Protein AF-A0A7J7K6A2-F1 (afdb_monomer)

Mean predicted aligned error: 9.59 Å

Structure (mmCIF, N/CA/C/O backbone):
data_AF-A0A7J7K6A2-F1
#
_entry.id   AF-A0A7J7K6A2-F1
#
loop_
_atom_site.group_PDB
_atom_site.id
_atom_site.type_symbol
_atom_site.label_atom_id
_atom_site.label_alt_id
_atom_site.label_comp_id
_atom_site.label_asym_id
_atom_site.label_entity_id
_atom_site.label_seq_id
_atom_site.pdbx_PDB_ins_code
_atom_site.Cartn_x
_atom_site.Cartn_y
_atom_site.Cartn_z
_atom_site.occupancy
_atom_site.B_iso_or_equiv
_atom_site.auth_seq_id
_atom_site.auth_comp_id
_atom_site.auth_asym_id
_atom_site.auth_atom_id
_atom_site.pdbx_PDB_model_num
ATOM 1 N N . MET A 1 1 ? -10.825 -34.774 16.514 1.00 39.00 1 MET A N 1
ATOM 2 C CA . MET A 1 1 ? -10.415 -33.546 17.226 1.00 39.00 1 MET A CA 1
ATOM 3 C C . MET A 1 1 ? -9.291 -32.894 16.438 1.00 39.00 1 MET A C 1
ATOM 5 O O . MET A 1 1 ? -8.170 -33.372 16.510 1.00 39.00 1 MET A O 1
ATOM 9 N N . GLN A 1 2 ? -9.589 -31.886 15.615 1.00 38.62 2 GLN A N 1
ATOM 10 C CA . GLN A 1 2 ? -8.550 -31.095 14.952 1.00 38.62 2 GLN A CA 1
ATOM 11 C C . GLN A 1 2 ? -8.474 -29.733 15.631 1.00 38.62 2 GLN A C 1
ATOM 13 O O . GLN A 1 2 ? -9.438 -28.973 15.683 1.00 38.62 2 GLN A O 1
ATOM 18 N N . HIS A 1 3 ? -7.318 -29.520 16.242 1.00 40.81 3 HIS A N 1
ATOM 19 C CA . HIS A 1 3 ? -6.916 -28.348 16.988 1.00 40.81 3 HIS A CA 1
ATOM 20 C C . HIS A 1 3 ? -6.673 -27.213 15.981 1.00 40.81 3 HIS A C 1
ATOM 22 O O . HIS A 1 3 ? -5.682 -27.232 15.252 1.00 40.81 3 HIS A O 1
ATOM 28 N N . PHE A 1 4 ? -7.598 -26.255 15.885 1.00 42.12 4 PHE A N 1
ATOM 29 C CA . PHE A 1 4 ? -7.366 -25.035 15.116 1.00 42.12 4 PHE A CA 1
ATOM 30 C C . PHE A 1 4 ? -6.420 -24.133 15.911 1.00 42.12 4 PHE A C 1
ATOM 32 O O . PHE A 1 4 ? -6.757 -23.651 16.989 1.00 42.12 4 PHE A O 1
ATOM 39 N N . GLN A 1 5 ? -5.217 -23.955 15.372 1.00 42.94 5 GLN A N 1
ATOM 40 C CA . GLN A 1 5 ? -4.197 -23.035 15.864 1.00 42.94 5 GLN A CA 1
ATOM 41 C C . GLN A 1 5 ? -4.762 -21.608 15.928 1.00 42.94 5 GLN A C 1
ATOM 43 O O . GLN A 1 5 ? -5.216 -21.057 14.924 1.00 42.94 5 GLN A O 1
ATOM 48 N N . THR A 1 6 ? -4.731 -2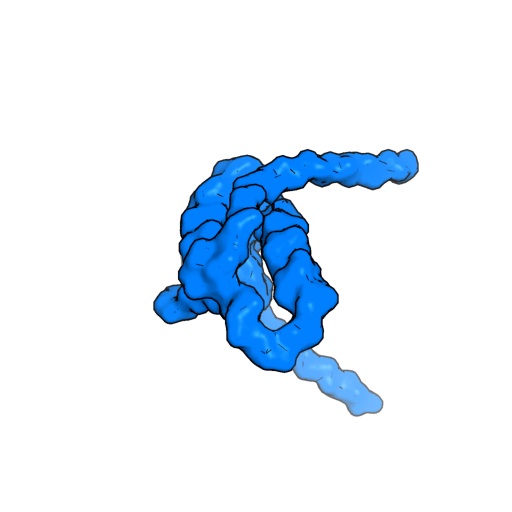1.016 17.119 1.00 37.94 6 THR A N 1
ATO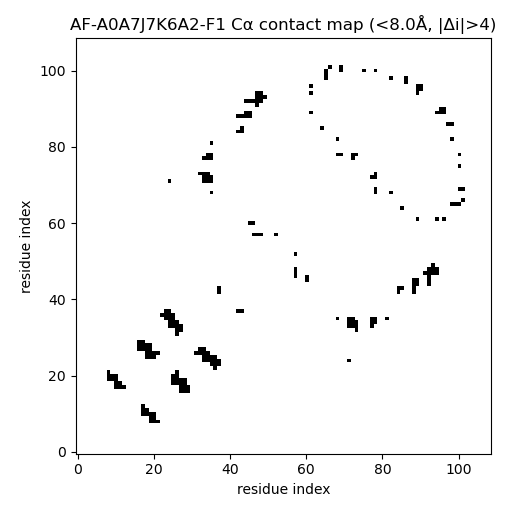M 49 C CA . THR A 1 6 ? -5.146 -19.640 17.395 1.00 37.94 6 THR A CA 1
ATOM 50 C C . THR A 1 6 ? -4.284 -18.660 16.599 1.00 37.94 6 THR A C 1
ATOM 52 O O . THR A 1 6 ? -3.089 -18.508 16.853 1.00 37.94 6 THR A O 1
ATOM 55 N N . ILE A 1 7 ? -4.896 -17.961 15.641 1.00 48.19 7 ILE A N 1
ATOM 56 C CA . ILE A 1 7 ? -4.294 -16.793 14.992 1.00 48.19 7 ILE A CA 1
ATOM 57 C C . ILE A 1 7 ? -4.062 -15.742 16.086 1.00 48.19 7 ILE A C 1
ATOM 59 O O . ILE A 1 7 ? -4.998 -15.339 16.776 1.00 48.19 7 ILE A O 1
ATOM 63 N N . TRP A 1 8 ? -2.803 -15.343 16.275 1.00 40.66 8 TRP A N 1
ATOM 64 C CA . TRP A 1 8 ? -2.346 -14.392 17.292 1.00 40.66 8 TRP A CA 1
ATOM 65 C C . TRP A 1 8 ? -3.010 -13.013 17.127 1.00 40.66 8 TRP A C 1
ATOM 67 O O . TRP A 1 8 ? -2.476 -12.129 16.462 1.00 40.66 8 TRP A O 1
ATOM 77 N N . ILE A 1 9 ? -4.160 -12.803 17.766 1.00 51.72 9 ILE A N 1
ATOM 78 C CA . ILE A 1 9 ? -4.721 -11.469 18.004 1.00 51.72 9 ILE A CA 1
ATOM 79 C C . ILE A 1 9 ? -4.007 -10.903 19.236 1.00 51.72 9 ILE A C 1
ATOM 81 O O . ILE A 1 9 ? -4.284 -11.311 20.365 1.00 51.72 9 ILE A O 1
ATOM 85 N N . LYS A 1 10 ? -3.063 -9.974 19.046 1.00 55.03 10 LYS A N 1
ATOM 86 C CA . LYS A 1 10 ? -2.465 -9.230 20.165 1.00 55.03 10 LYS A CA 1
ATOM 87 C C . LYS A 1 10 ? -3.396 -8.084 20.563 1.00 55.03 10 LYS A C 1
ATOM 89 O O . LYS A 1 10 ? -3.418 -7.043 19.920 1.00 55.03 10 LYS A O 1
ATOM 94 N N . ASN A 1 11 ? -4.153 -8.269 21.643 1.00 51.91 11 ASN A N 1
ATOM 95 C CA . ASN A 1 11 ? -4.884 -7.180 22.292 1.00 51.91 11 ASN A CA 1
ATOM 96 C C . ASN A 1 11 ? -3.917 -6.379 23.179 1.00 51.91 11 ASN A C 1
ATOM 98 O O . ASN A 1 11 ? -3.567 -6.822 24.271 1.00 51.91 11 ASN A O 1
ATOM 102 N N . HIS A 1 12 ? -3.485 -5.198 22.733 1.00 48.66 12 HIS A N 1
ATOM 103 C CA . HIS A 1 12 ? -2.721 -4.269 23.572 1.00 48.66 12 HIS A CA 1
ATOM 104 C C . HIS A 1 12 ? -3.696 -3.443 24.426 1.00 48.66 12 HIS A C 1
ATOM 106 O O . HIS A 1 12 ? -4.229 -2.427 23.986 1.00 48.66 12 HIS A O 1
ATOM 112 N N . ASN A 1 13 ? -3.987 -3.902 25.647 1.00 45.12 13 ASN A N 1
ATOM 113 C CA . ASN A 1 13 ? -4.920 -3.224 26.552 1.00 45.12 13 ASN A CA 1
ATOM 114 C C . ASN A 1 13 ? -4.186 -2.180 27.412 1.00 45.12 13 ASN A C 1
ATOM 116 O O . ASN A 1 13 ? -4.004 -2.349 28.614 1.00 45.12 13 ASN A O 1
ATOM 120 N N . SER A 1 14 ? -3.740 -1.097 26.772 1.00 46.03 14 SER A N 1
ATOM 121 C CA . SER A 1 14 ? -3.116 0.056 27.434 1.00 46.03 14 SER A CA 1
ATOM 122 C C . SER A 1 14 ? -4.142 1.187 27.597 1.00 46.03 14 SER A C 1
ATOM 124 O O . SER A 1 14 ? -4.089 2.185 26.888 1.00 46.03 14 SER A O 1
ATOM 126 N N . GLY A 1 15 ? -5.127 1.013 28.482 1.00 49.97 15 GLY A N 1
ATOM 127 C CA . GLY A 1 15 ? -5.914 2.075 29.141 1.00 49.97 15 GLY A CA 1
ATOM 128 C C . GLY A 1 15 ? -6.773 3.077 28.338 1.00 49.97 15 GLY A C 1
ATOM 129 O O . GLY A 1 15 ? -7.740 3.572 28.907 1.00 49.97 15 GLY A O 1
ATOM 130 N N . LYS A 1 16 ? -6.503 3.413 27.067 1.00 56.06 16 LYS A N 1
ATOM 131 C CA . LYS A 1 16 ? -7.274 4.434 26.314 1.00 56.06 16 LYS A CA 1
ATOM 132 C C . LYS A 1 16 ? -7.460 4.189 24.811 1.00 56.06 16 LYS A C 1
ATOM 134 O O . LYS A 1 16 ? -8.227 4.919 24.190 1.00 56.06 16 LYS A O 1
ATOM 139 N N . LEU A 1 17 ? -6.847 3.168 24.211 1.00 56.19 17 LEU A N 1
ATOM 140 C CA . LEU A 1 17 ? -7.047 2.840 22.792 1.00 56.19 17 LEU A CA 1
ATOM 141 C C . LEU A 1 17 ? -7.171 1.328 22.612 1.00 56.19 17 LEU A C 1
ATOM 143 O O . LEU A 1 17 ? -6.229 0.585 22.868 1.00 56.19 17 LEU A O 1
ATOM 147 N N . LYS A 1 18 ? -8.351 0.877 22.179 1.00 77.94 18 LYS A N 1
ATOM 148 C CA . LYS A 1 18 ? -8.610 -0.519 21.824 1.00 77.94 18 LYS A CA 1
ATOM 149 C C . LYS A 1 18 ? -8.354 -0.674 20.325 1.00 77.94 18 LYS A C 1
ATOM 151 O O . LYS A 1 18 ? -9.249 -0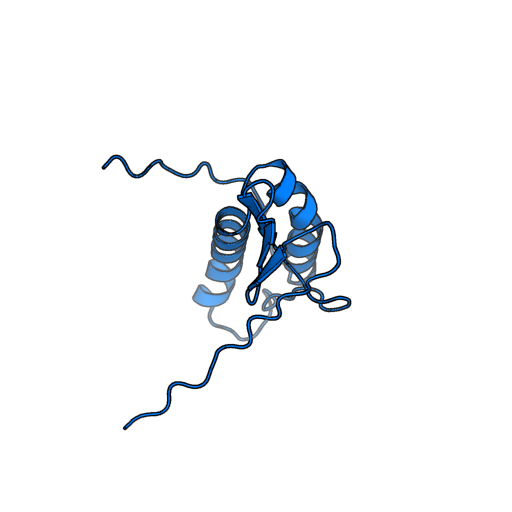.435 19.520 1.00 77.94 18 LYS A O 1
ATOM 156 N N . THR A 1 19 ? -7.126 -1.005 19.948 1.00 77.88 19 THR A N 1
ATOM 157 C CA . THR A 1 19 ? -6.764 -1.271 18.548 1.00 77.88 19 THR A CA 1
ATOM 158 C C . THR A 1 19 ? -6.656 -2.774 18.333 1.00 77.88 19 THR A C 1
ATOM 160 O O . THR A 1 19 ? -6.047 -3.464 19.146 1.00 77.88 19 THR A O 1
ATOM 163 N N . VAL A 1 20 ? -7.237 -3.272 17.242 1.00 83.06 20 VAL A N 1
ATOM 164 C CA . VAL A 1 20 ? -7.029 -4.646 16.771 1.00 83.06 20 VAL A CA 1
ATOM 165 C C . VAL A 1 20 ? -6.081 -4.611 15.585 1.00 83.06 20 VAL A C 1
ATOM 167 O O . VAL A 1 20 ? -6.309 -3.870 14.628 1.00 83.06 20 VAL A O 1
ATOM 170 N N . GLU A 1 21 ? -5.031 -5.420 15.650 1.00 80.69 21 GLU A N 1
ATOM 171 C CA . GLU A 1 21 ? -4.042 -5.559 14.587 1.00 80.69 21 GLU A CA 1
ATOM 172 C C . GLU A 1 21 ? -4.337 -6.821 13.771 1.00 80.69 21 GLU A C 1
ATOM 174 O O . GLU A 1 21 ? -4.402 -7.926 14.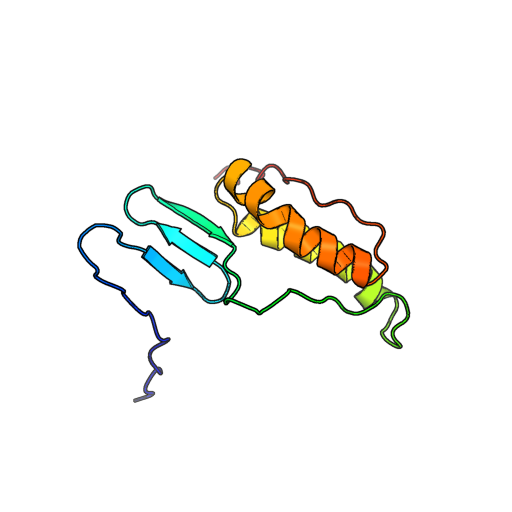311 1.00 80.69 21 GLU A O 1
ATOM 179 N N . PHE A 1 22 ? -4.512 -6.657 12.462 1.00 78.88 22 PHE A N 1
ATOM 180 C CA . PHE A 1 22 ? -4.554 -7.741 11.487 1.00 78.88 22 PHE A CA 1
ATOM 181 C C . PHE A 1 22 ? -3.383 -7.578 10.520 1.00 78.88 22 PHE A C 1
ATOM 183 O O . PHE A 1 22 ? -2.904 -6.467 10.323 1.00 78.88 22 PHE A O 1
ATOM 190 N N . ILE A 1 23 ? -2.937 -8.692 9.925 1.00 81.31 23 ILE A N 1
ATOM 191 C CA . ILE A 1 23 ? -1.722 -8.850 9.095 1.00 81.31 23 ILE A CA 1
ATOM 192 C C . ILE A 1 23 ? -1.228 -7.554 8.419 1.00 81.31 23 ILE A C 1
ATOM 194 O O . ILE A 1 23 ? -0.056 -7.216 8.569 1.00 81.31 23 ILE A O 1
ATOM 198 N N . ASP A 1 24 ? -2.098 -6.849 7.690 1.00 82.62 24 ASP A N 1
ATOM 199 C CA . ASP A 1 24 ? -1.780 -5.648 6.912 1.00 82.62 24 ASP A CA 1
ATOM 200 C C . ASP A 1 24 ? -2.634 -4.400 7.235 1.00 82.62 24 ASP A C 1
ATOM 202 O O . ASP A 1 24 ? -2.547 -3.401 6.519 1.00 82.62 24 ASP A O 1
ATOM 206 N N . PHE A 1 25 ? -3.454 -4.409 8.293 1.00 87.94 25 PHE A N 1
ATOM 207 C CA . PHE A 1 25 ? -4.250 -3.242 8.699 1.00 87.94 25 PHE A CA 1
ATOM 208 C C . PHE A 1 25 ? -4.607 -3.242 10.186 1.00 87.94 25 PHE A C 1
ATOM 210 O O . PHE A 1 25 ? -4.759 -4.288 10.815 1.00 87.94 25 PHE A O 1
ATOM 217 N N . HIS A 1 26 ? -4.806 -2.052 10.747 1.00 90.88 26 HIS A N 1
ATOM 218 C CA . HIS A 1 26 ? -5.270 -1.873 12.122 1.00 90.88 26 HIS A CA 1
ATOM 219 C C . HIS A 1 26 ? -6.690 -1.313 12.140 1.00 90.88 26 HIS A C 1
ATOM 221 O O . HIS A 1 26 ? -7.016 -0.437 11.339 1.00 90.88 26 HIS A O 1
ATOM 227 N N . LEU A 1 27 ? -7.514 -1.789 13.075 1.00 90.81 27 LEU A N 1
ATOM 228 C CA . LEU A 1 27 ? 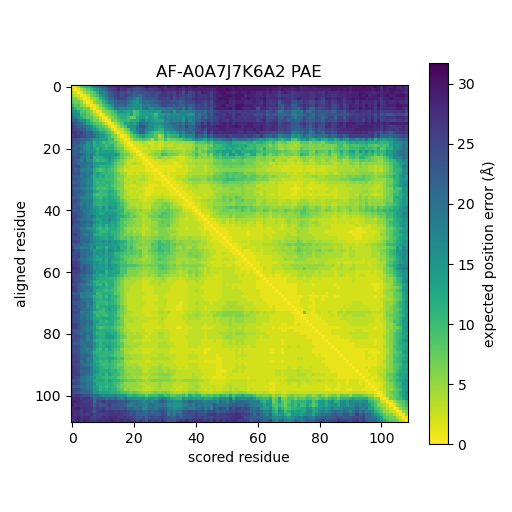-8.857 -1.286 13.357 1.00 90.81 27 LEU A CA 1
ATOM 229 C C . LEU A 1 27 ? -8.874 -0.599 14.725 1.00 90.81 27 LEU A C 1
ATOM 231 O O . LEU A 1 27 ? -8.605 -1.230 15.745 1.00 90.81 27 LEU A O 1
ATOM 235 N N . ASN A 1 28 ? -9.240 0.679 14.755 1.00 89.38 28 ASN A N 1
ATOM 236 C CA . ASN A 1 28 ? -9.511 1.402 15.990 1.00 89.38 28 ASN A CA 1
ATOM 237 C C . ASN A 1 28 ? -10.953 1.118 16.439 1.00 89.38 28 ASN A C 1
ATOM 239 O O . ASN A 1 28 ? -11.907 1.542 15.791 1.00 89.38 28 ASN A O 1
ATOM 243 N N . LEU A 1 29 ? -11.125 0.408 17.556 1.00 88.12 29 LEU A N 1
ATOM 244 C CA . LEU A 1 29 ? -12.445 0.023 18.067 1.00 88.12 29 LEU A CA 1
ATOM 245 C C . LEU A 1 29 ? -13.212 1.187 18.713 1.00 88.12 29 LEU A C 1
ATOM 247 O O . LEU A 1 29 ? -14.407 1.055 18.949 1.00 88.12 29 LEU A O 1
ATOM 251 N N . THR A 1 30 ? -12.560 2.318 18.995 1.00 88.69 30 THR A N 1
ATOM 252 C CA . THR A 1 30 ? -13.223 3.503 19.557 1.00 88.69 30 THR A CA 1
ATOM 253 C C . THR A 1 30 ? -14.051 4.235 18.501 1.00 88.69 30 THR A C 1
ATOM 255 O O . THR A 1 30 ? -15.129 4.730 18.809 1.00 88.69 30 THR A O 1
ATOM 258 N N . ASN A 1 31 ? -13.560 4.320 17.260 1.00 89.38 31 ASN A N 1
ATOM 259 C CA . ASN A 1 31 ? -14.210 5.080 16.182 1.00 89.38 31 ASN A CA 1
ATOM 260 C C . ASN A 1 31 ? -14.504 4.257 14.913 1.00 89.38 31 ASN A C 1
ATOM 262 O O . ASN A 1 31 ? -15.044 4.797 13.952 1.00 89.38 31 ASN A O 1
ATOM 266 N N . GLY A 1 32 ? -14.137 2.973 14.882 1.00 88.44 32 GLY A N 1
ATOM 267 C CA . GLY A 1 32 ? -14.334 2.085 13.733 1.00 88.44 32 GLY A CA 1
ATOM 268 C C . GLY A 1 32 ? -13.437 2.385 12.526 1.00 88.44 32 GLY A C 1
ATOM 269 O O . GLY A 1 32 ? -13.606 1.771 11.472 1.00 88.44 32 GLY A O 1
ATOM 270 N N . ILE A 1 33 ? -12.487 3.318 12.644 1.00 90.50 33 ILE A N 1
ATOM 271 C CA . ILE A 1 33 ? -11.557 3.667 11.567 1.00 90.50 33 ILE A CA 1
ATOM 272 C C . ILE A 1 33 ? -10.525 2.554 11.431 1.00 90.50 33 ILE A C 1
ATOM 274 O O . ILE A 1 33 ? -9.841 2.196 12.391 1.00 90.50 33 ILE A O 1
ATOM 278 N N . TYR A 1 34 ? -10.380 2.045 10.211 1.00 91.62 34 TYR A N 1
ATOM 279 C CA . TYR A 1 34 ? -9.310 1.130 9.839 1.00 91.62 34 TYR A CA 1
ATOM 280 C C . TYR A 1 34 ? -8.389 1.752 8.792 1.00 91.62 34 TYR A C 1
ATOM 282 O O . TYR A 1 34 ? -8.815 2.578 7.973 1.00 91.62 34 TYR A O 1
ATOM 290 N N . GLN A 1 35 ? -7.115 1.376 8.859 1.00 92.25 35 GLN A N 1
ATOM 291 C CA . GLN A 1 35 ? -6.068 1.877 7.977 1.00 92.25 35 GLN A CA 1
ATOM 292 C C . GLN A 1 35 ? -4.976 0.822 7.755 1.00 92.25 35 GLN A C 1
ATOM 294 O O . GLN A 1 35 ? -4.772 -0.017 8.641 1.00 92.25 35 GLN A O 1
ATOM 299 N N . PRO A 1 36 ? -4.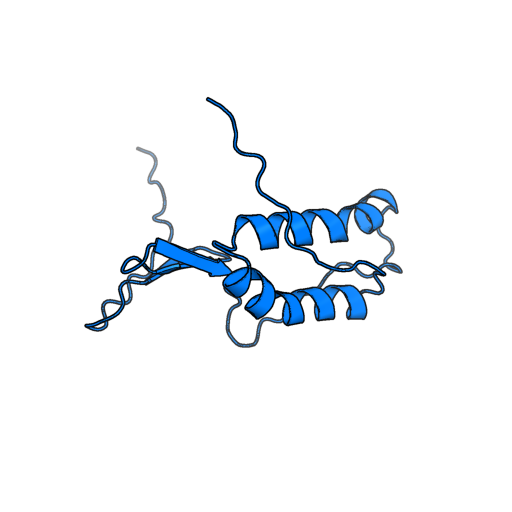249 0.889 6.624 1.00 92.12 36 PRO A N 1
ATOM 300 C CA . PRO A 1 36 ? -3.088 0.043 6.383 1.00 92.12 36 PRO A CA 1
ATOM 301 C C . PRO A 1 36 ? -2.091 0.087 7.542 1.00 92.12 36 PRO A C 1
ATOM 303 O O . PRO A 1 36 ? -1.888 1.132 8.165 1.00 92.12 36 PRO A O 1
ATOM 306 N N . TYR A 1 37 ? -1.437 -1.042 7.790 1.00 88.69 37 TYR A N 1
ATOM 307 C CA . TYR A 1 37 ? -0.341 -1.147 8.738 1.00 88.69 37 TYR A CA 1
ATOM 308 C C . TYR A 1 37 ? 0.872 -1.784 8.072 1.00 88.69 37 TYR A C 1
ATOM 310 O O . TYR A 1 37 ? 0.792 -2.859 7.483 1.00 88.69 37 TYR A O 1
ATOM 318 N N . ASN A 1 38 ? 2.016 -1.120 8.216 1.00 85.19 38 ASN A N 1
ATOM 319 C CA . ASN A 1 38 ? 3.318 -1.674 7.887 1.00 85.19 38 ASN A CA 1
ATOM 320 C C . ASN A 1 38 ? 4.113 -1.785 9.185 1.00 85.19 38 ASN A C 1
ATOM 322 O O . ASN A 1 38 ? 4.184 -0.823 9.953 1.00 85.19 38 ASN A O 1
ATOM 326 N N . LYS A 1 39 ? 4.731 -2.949 9.420 1.00 83.38 39 LYS A N 1
ATOM 327 C CA . LYS A 1 39 ? 5.659 -3.108 10.543 1.00 83.38 39 LYS A CA 1
ATOM 328 C C . LYS A 1 39 ? 6.743 -2.024 10.467 1.00 83.38 39 LYS A C 1
ATOM 330 O O . LYS A 1 39 ? 7.205 -1.726 9.360 1.00 83.38 39 LYS A O 1
ATOM 335 N N . PRO A 1 40 ? 7.189 -1.473 11.608 1.00 82.50 40 PRO A N 1
ATOM 336 C CA . PRO A 1 40 ? 8.321 -0.557 11.632 1.00 82.50 40 PRO A CA 1
ATOM 337 C C . PRO A 1 40 ? 9.499 -1.144 10.844 1.00 82.50 40 PRO A C 1
ATOM 339 O O . PRO A 1 40 ? 9.808 -2.327 10.984 1.00 82.50 40 PRO A O 1
ATOM 342 N N . ASN A 1 41 ? 10.125 -0.32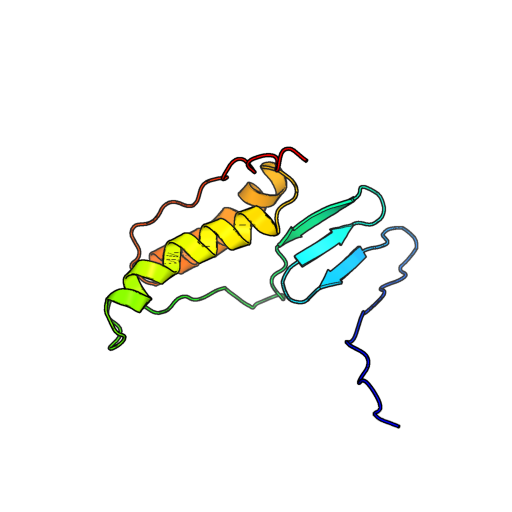6 9.997 1.00 83.88 41 ASN A N 1
ATOM 343 C CA . ASN A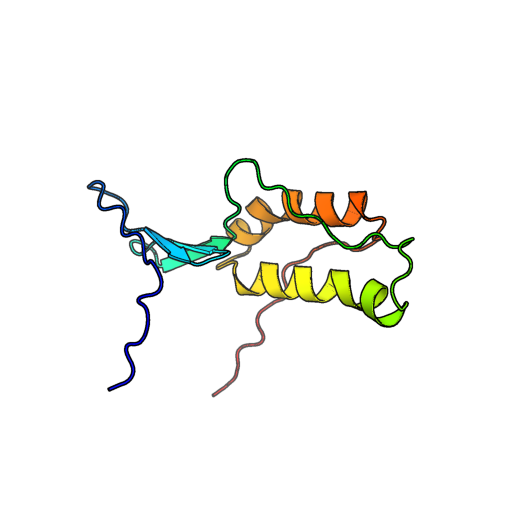 1 41 ? 11.245 -0.690 9.115 1.00 83.88 41 ASN A CA 1
ATOM 344 C C . ASN A 1 41 ? 10.923 -1.660 7.962 1.00 83.88 41 ASN A C 1
ATOM 346 O O . ASN A 1 41 ? 11.817 -1.973 7.178 1.00 83.88 41 ASN A O 1
ATOM 350 N N . ASN A 1 42 ? 9.673 -2.101 7.797 1.00 84.44 42 ASN A N 1
ATOM 351 C CA . ASN A 1 42 ? 9.275 -2.917 6.654 1.00 84.44 42 ASN A CA 1
ATOM 352 C C . ASN A 1 42 ? 8.722 -2.033 5.530 1.00 84.44 42 ASN A C 1
ATOM 354 O O . ASN A 1 42 ? 7.558 -1.631 5.551 1.00 84.44 42 ASN A O 1
ATOM 358 N N . ILE A 1 43 ? 9.568 -1.719 4.549 1.00 85.00 43 ILE A N 1
ATOM 359 C CA . ILE A 1 43 ? 9.174 -0.928 3.380 1.00 85.00 43 ILE A CA 1
ATOM 360 C C . ILE A 1 43 ? 8.577 -1.875 2.327 1.00 85.00 43 ILE A C 1
ATOM 362 O O . ILE A 1 43 ? 9.252 -2.828 1.936 1.00 85.00 43 ILE A O 1
ATOM 366 N N . PRO A 1 44 ? 7.352 -1.624 1.828 1.00 88.50 44 PRO A N 1
ATOM 367 C CA . PRO A 1 44 ? 6.778 -2.392 0.731 1.00 88.50 44 PRO A CA 1
ATOM 368 C C . PRO A 1 44 ? 7.689 -2.393 -0.501 1.00 88.50 44 PRO A C 1
ATOM 370 O O . PRO A 1 44 ? 8.243 -1.361 -0.885 1.00 88.50 44 PRO A O 1
ATOM 373 N N . THR A 1 45 ? 7.805 -3.545 -1.151 1.00 90.56 45 THR A N 1
ATOM 374 C CA . THR A 1 45 ? 8.529 -3.718 -2.414 1.00 90.56 45 THR A CA 1
ATOM 375 C C . THR A 1 45 ? 7.618 -4.376 -3.442 1.00 90.56 45 THR A C 1
ATOM 377 O O . THR A 1 45 ? 6.660 -5.071 -3.096 1.00 90.56 45 THR A O 1
ATOM 380 N N . CYS A 1 46 ? 7.881 -4.130 -4.724 1.00 91.12 46 CYS A N 1
ATOM 381 C CA . CYS A 1 46 ? 7.162 -4.774 -5.816 1.00 91.12 46 CYS A CA 1
ATOM 382 C C . CYS A 1 46 ? 8.155 -5.492 -6.727 1.00 91.12 46 CYS A C 1
ATOM 384 O O . CYS A 1 46 ? 9.341 -5.166 -6.778 1.00 91.12 46 CYS A O 1
ATOM 386 N N . VAL A 1 47 ? 7.657 -6.475 -7.473 1.00 93.06 47 VAL A N 1
ATOM 387 C CA . VAL A 1 47 ? 8.436 -7.117 -8.532 1.00 93.06 47 VAL A CA 1
ATOM 388 C C . VAL A 1 47 ? 8.810 -6.057 -9.567 1.00 93.06 47 VAL A C 1
ATOM 390 O O . VAL A 1 47 ? 7.930 -5.383 -10.097 1.00 93.06 47 VAL A O 1
ATOM 393 N N . HIS A 1 48 ? 10.102 -5.903 -9.854 1.00 95.88 48 HIS A N 1
ATOM 394 C CA . HIS A 1 48 ? 10.585 -4.882 -10.782 1.00 95.88 48 HIS A CA 1
ATOM 395 C C . HIS A 1 48 ? 10.103 -5.150 -12.220 1.00 95.88 48 HIS A C 1
ATOM 397 O O . HIS A 1 48 ? 10.084 -6.298 -12.672 1.00 95.88 48 HIS A O 1
ATOM 403 N N . VAL A 1 49 ? 9.798 -4.095 -12.983 1.00 95.06 49 VAL A N 1
ATOM 404 C CA . VAL A 1 49 ? 9.320 -4.191 -14.383 1.00 95.06 49 VAL A CA 1
ATOM 405 C C . VAL A 1 49 ? 10.319 -4.823 -15.359 1.00 95.06 49 VAL A C 1
ATOM 407 O O . VAL A 1 49 ? 9.945 -5.236 -16.448 1.00 95.06 49 VAL A O 1
ATOM 410 N N . LYS A 1 50 ? 11.595 -4.898 -14.967 1.00 94.69 50 LYS A N 1
ATOM 411 C CA . LYS A 1 50 ? 12.694 -5.539 -15.721 1.00 94.69 50 LYS A CA 1
ATOM 412 C C . LYS A 1 50 ? 13.047 -6.943 -15.214 1.00 94.69 50 LYS A C 1
ATOM 414 O O . LYS A 1 50 ? 14.094 -7.476 -15.562 1.00 94.69 50 LYS A O 1
ATOM 419 N N . SER A 1 51 ? 12.239 -7.506 -14.320 1.00 94.62 51 SER A N 1
ATOM 420 C CA . SER A 1 51 ? 12.437 -8.877 -13.849 1.00 94.62 51 SER A CA 1
ATOM 421 C C . SER A 1 51 ? 12.152 -9.892 -14.960 1.00 94.62 51 SER A C 1
ATOM 423 O O . SER A 1 51 ? 11.459 -9.589 -15.927 1.00 94.62 51 SER A O 1
ATOM 425 N N . ASN A 1 52 ? 12.633 -11.125 -14.793 1.00 95.44 52 ASN A N 1
ATOM 426 C CA . ASN A 1 52 ? 12.372 -12.227 -15.725 1.00 95.44 52 ASN A CA 1
ATOM 427 C C . ASN A 1 52 ? 10.967 -12.854 -15.548 1.00 95.44 52 ASN A C 1
ATOM 429 O O . ASN A 1 52 ? 10.743 -14.018 -15.871 1.00 95.44 52 ASN A O 1
ATOM 433 N N . HIS A 1 53 ? 10.020 -12.120 -14.957 1.00 92.56 53 HIS A N 1
ATOM 434 C CA . HIS A 1 53 ? 8.659 -12.610 -14.768 1.00 92.56 53 HIS A CA 1
ATOM 435 C C . HIS A 1 53 ? 7.823 -12.435 -16.041 1.00 92.56 53 HIS A C 1
ATOM 437 O O . HIS A 1 53 ? 8.061 -11.509 -16.819 1.00 92.56 53 HIS A O 1
ATOM 443 N N . PRO A 1 54 ? 6.785 -13.269 -16.239 1.00 94.94 54 PRO A N 1
ATOM 444 C CA . PRO A 1 54 ? 5.876 -13.112 -17.362 1.00 94.94 54 PRO A CA 1
ATOM 445 C C . PRO A 1 54 ? 5.283 -11.691 -17.419 1.00 94.94 54 PRO A C 1
ATOM 447 O O . PRO A 1 54 ? 4.834 -11.181 -16.383 1.00 94.94 54 PRO A O 1
ATOM 450 N N . PRO A 1 55 ? 5.179 -11.067 -18.610 1.00 91.62 55 PRO A N 1
ATOM 451 C CA . PRO A 1 55 ? 4.633 -9.713 -18.759 1.00 91.62 55 PRO A CA 1
ATOM 452 C C . PRO A 1 55 ? 3.230 -9.540 -18.163 1.00 91.62 55 PRO A C 1
ATOM 454 O O . PRO A 1 55 ? 2.858 -8.455 -17.715 1.00 91.62 55 PRO A O 1
ATOM 457 N N . SER A 1 56 ? 2.445 -10.621 -18.123 1.00 92.56 56 SER A N 1
ATOM 458 C CA . SER A 1 56 ? 1.119 -10.645 -17.507 1.00 92.56 56 SER A CA 1
ATOM 459 C C . SER A 1 56 ? 1.153 -10.348 -16.005 1.00 92.56 56 SER A C 1
ATOM 461 O O . SER A 1 56 ? 0.272 -9.637 -15.525 1.00 92.56 56 SER A O 1
ATOM 463 N N . ILE A 1 57 ? 2.159 -10.847 -15.280 1.00 89.69 57 ILE A N 1
ATOM 464 C CA . ILE A 1 57 ? 2.336 -10.632 -13.837 1.00 89.69 57 ILE A CA 1
ATOM 465 C C . ILE A 1 57 ? 2.797 -9.203 -13.572 1.00 89.69 57 ILE A C 1
ATOM 467 O O . ILE A 1 57 ? 2.206 -8.512 -12.743 1.00 89.69 57 ILE A O 1
ATOM 471 N N . ILE A 1 58 ? 3.786 -8.730 -14.335 1.00 93.38 58 ILE A N 1
ATOM 472 C CA . ILE A 1 58 ? 4.295 -7.357 -14.235 1.00 93.38 58 ILE A CA 1
ATOM 473 C C . ILE A 1 58 ? 3.138 -6.369 -14.444 1.00 93.38 58 ILE A C 1
ATOM 475 O O . ILE A 1 58 ? 2.849 -5.549 -13.576 1.00 93.38 58 ILE A O 1
ATOM 479 N N . ARG A 1 59 ? 2.370 -6.515 -15.533 1.00 89.62 59 ARG A N 1
ATOM 480 C CA . ARG A 1 59 ? 1.223 -5.635 -15.822 1.00 89.62 59 ARG A CA 1
ATOM 481 C C . ARG A 1 59 ? 0.144 -5.670 -14.735 1.00 89.62 59 ARG A C 1
ATOM 483 O O . ARG A 1 59 ? -0.475 -4.647 -14.464 1.00 89.62 59 ARG A O 1
ATOM 490 N N . LYS A 1 60 ? -0.082 -6.829 -14.113 1.00 91.38 60 LYS A N 1
ATOM 491 C CA . LYS A 1 60 ? -1.102 -7.018 -13.071 1.00 91.38 60 LYS A CA 1
ATOM 492 C C . LYS A 1 60 ? -0.620 -6.673 -11.660 1.00 91.38 60 LYS A C 1
ATOM 494 O O . LYS A 1 60 ? -1.345 -6.950 -10.719 1.00 91.38 60 LYS A O 1
ATOM 499 N N . THR A 1 61 ? 0.561 -6.085 -11.471 1.00 91.44 61 THR A N 1
ATOM 500 C CA . THR A 1 61 ? 1.065 -5.791 -10.116 1.00 91.44 61 THR A CA 1
ATOM 501 C C . THR A 1 61 ? 0.466 -4.504 -9.533 1.00 91.44 61 THR A C 1
ATOM 503 O O . THR A 1 61 ? 0.036 -4.492 -8.381 1.00 91.44 61 THR A O 1
ATOM 506 N N . SER A 1 62 ? 0.379 -3.423 -10.313 1.00 92.12 62 SER A N 1
ATOM 507 C CA . SER A 1 62 ? 0.031 -2.092 -9.782 1.00 92.12 62 SER A CA 1
ATOM 508 C C . SER A 1 62 ? -1.439 -1.925 -9.383 1.00 92.12 62 SER A C 1
ATOM 510 O O . SER A 1 62 ? -1.744 -1.317 -8.358 1.00 92.12 62 SER A O 1
ATOM 512 N N . GLU A 1 63 ? -2.365 -2.462 -10.176 1.00 92.25 63 GLU A N 1
ATOM 513 C CA . GLU A 1 63 ? -3.807 -2.305 -9.944 1.00 92.25 63 GLU A CA 1
ATOM 514 C C . GLU A 1 63 ? -4.293 -3.030 -8.671 1.00 92.25 63 GLU A C 1
ATOM 516 O O . GLU A 1 63 ? -4.971 -2.397 -7.854 1.00 92.25 63 GLU A O 1
ATOM 521 N N . PRO A 1 64 ? -3.903 -4.293 -8.401 1.00 91.31 64 PRO A N 1
ATOM 522 C CA . PRO A 1 64 ? -4.221 -4.951 -7.136 1.00 91.31 64 PRO A CA 1
ATOM 523 C C . PRO A 1 64 ? -3.670 -4.227 -5.911 1.00 91.31 64 PRO A C 1
ATOM 525 O O . PRO A 1 64 ? -4.334 -4.230 -4.878 1.00 91.31 64 PRO A O 1
ATOM 528 N N . ILE A 1 65 ? -2.507 -3.571 -6.009 1.00 92.25 65 ILE A N 1
ATOM 529 C CA . ILE A 1 65 ? -1.967 -2.759 -4.909 1.00 92.25 65 ILE A CA 1
ATOM 530 C C . ILE A 1 65 ? -2.910 -1.593 -4.606 1.00 92.25 65 ILE A C 1
ATOM 532 O O . ILE A 1 65 ? -3.272 -1.389 -3.448 1.00 92.25 65 ILE A O 1
ATOM 536 N N . ASN A 1 66 ? -3.366 -0.867 -5.630 1.00 93.94 66 ASN A N 1
ATOM 537 C CA . ASN A 1 66 ? -4.307 0.237 -5.436 1.00 93.94 66 ASN A CA 1
ATOM 538 C C . ASN A 1 66 ? -5.655 -0.236 -4.873 1.00 93.94 66 ASN A C 1
ATOM 540 O O . ASN A 1 66 ? -6.206 0.369 -3.948 1.00 93.94 66 ASN A O 1
ATOM 544 N N . SER A 1 67 ? -6.165 -1.352 -5.402 1.00 92.12 67 SER A N 1
ATOM 545 C CA . SER A 1 67 ? -7.405 -1.979 -4.942 1.00 92.12 67 SER A CA 1
ATOM 546 C C . SER A 1 67 ? -7.302 -2.442 -3.487 1.00 92.12 67 SER A C 1
ATOM 548 O O . SER A 1 67 ? -8.195 -2.168 -2.679 1.00 92.12 67 SER A O 1
ATOM 550 N N . ARG A 1 68 ? -6.183 -3.072 -3.107 1.00 91.62 68 ARG A N 1
ATOM 551 C CA . ARG A 1 68 ? -5.926 -3.499 -1.728 1.00 91.62 68 ARG A CA 1
ATOM 552 C C . ARG A 1 68 ? -5.824 -2.301 -0.798 1.00 91.62 68 ARG A C 1
ATOM 554 O O . ARG A 1 68 ? -6.540 -2.284 0.198 1.00 91.62 68 ARG A O 1
ATOM 561 N N . LEU A 1 69 ? -5.021 -1.295 -1.153 1.00 92.81 69 LEU A N 1
ATOM 562 C CA . LEU A 1 69 ? -4.849 -0.068 -0.372 1.00 92.81 69 LEU A CA 1
ATOM 563 C C . LEU A 1 69 ? -6.189 0.642 -0.148 1.00 92.81 69 LEU A C 1
ATOM 565 O O . LEU A 1 69 ? -6.490 1.055 0.969 1.00 92.81 69 LEU A O 1
ATOM 569 N N . SER A 1 70 ? -7.028 0.718 -1.181 1.00 92.88 70 SER A N 1
ATOM 570 C CA . SER A 1 70 ? -8.387 1.259 -1.075 1.00 92.88 70 SER A CA 1
ATOM 571 C C . SER A 1 70 ? -9.287 0.399 -0.181 1.00 92.88 70 SER A C 1
ATOM 573 O O . SER A 1 70 ? -10.088 0.926 0.585 1.00 92.88 70 SER A O 1
ATOM 575 N N . SER A 1 71 ? -9.165 -0.928 -0.255 1.00 90.44 71 SER A N 1
ATOM 576 C CA . SER A 1 71 ? -10.006 -1.861 0.504 1.00 90.44 71 SER A CA 1
ATOM 577 C C . SER A 1 71 ? -9.728 -1.839 2.005 1.00 90.44 71 SER A C 1
ATOM 579 O O . SER A 1 71 ? -10.670 -1.982 2.782 1.00 90.44 71 SER A O 1
ATOM 581 N N . ILE A 1 72 ? -8.466 -1.639 2.396 1.00 91.56 72 ILE A N 1
ATOM 582 C CA . ILE A 1 72 ? -8.008 -1.598 3.796 1.00 91.56 72 ILE A CA 1
ATOM 583 C C . ILE A 1 72 ? -7.882 -0.164 4.348 1.00 91.56 72 ILE A C 1
ATOM 585 O O . ILE A 1 72 ? -7.347 0.038 5.435 1.00 91.56 72 ILE A O 1
ATOM 589 N N . SER A 1 73 ? -8.392 0.831 3.618 1.00 92.69 73 SER A N 1
ATOM 590 C CA . SER A 1 73 ? -8.489 2.225 4.059 1.00 92.69 73 SER A CA 1
ATOM 591 C C . SER A 1 73 ? -9.953 2.584 4.278 1.00 92.69 73 SER A C 1
ATOM 593 O O . SER A 1 73 ? -10.779 2.444 3.378 1.00 92.69 73 SER A O 1
ATOM 595 N N . SER A 1 74 ? -10.295 3.065 5.468 1.00 91.19 74 SER A N 1
ATOM 596 C CA . SER A 1 74 ? -11.680 3.425 5.801 1.00 91.19 74 SER A CA 1
ATOM 597 C C . SER A 1 74 ? -12.190 4.678 5.091 1.00 91.19 74 SER A C 1
ATOM 599 O O . SER A 1 74 ? -13.386 4.792 4.830 1.00 91.19 74 SER A O 1
ATOM 601 N N . ASN A 1 75 ? -11.302 5.619 4.779 1.00 91.31 75 ASN A N 1
ATOM 602 C CA . ASN A 1 75 ? -11.628 6.885 4.128 1.00 91.31 75 ASN A CA 1
ATOM 603 C C . ASN A 1 75 ? -10.428 7.445 3.342 1.00 91.31 75 ASN A C 1
ATOM 605 O O . ASN A 1 75 ? -9.309 6.927 3.412 1.00 91.31 75 ASN A O 1
ATOM 609 N N . SER A 1 76 ? -10.656 8.540 2.612 1.00 91.44 76 SER A N 1
ATOM 610 C CA . SER A 1 76 ? -9.625 9.207 1.808 1.00 91.44 76 SER A CA 1
ATOM 611 C C . SER A 1 76 ? -8.425 9.669 2.629 1.00 91.44 76 SER A C 1
ATOM 613 O O . SER A 1 76 ? -7.306 9.601 2.137 1.00 91.44 76 SER A O 1
ATOM 615 N N . THR A 1 77 ? -8.626 10.099 3.875 1.00 92.75 77 THR A N 1
ATOM 616 C CA . THR A 1 77 ? -7.534 10.522 4.760 1.00 92.75 77 THR A CA 1
ATOM 617 C C . THR A 1 77 ? -6.621 9.343 5.086 1.00 92.75 77 THR A C 1
ATOM 619 O O . THR A 1 77 ? -5.415 9.425 4.880 1.00 92.75 77 THR A O 1
ATOM 622 N N . THR A 1 78 ? -7.191 8.209 5.509 1.00 92.12 78 THR A N 1
ATOM 623 C CA . THR A 1 78 ? -6.417 6.988 5.803 1.00 92.12 78 THR A CA 1
ATOM 624 C C . THR A 1 78 ? -5.697 6.441 4.575 1.00 92.12 78 THR A C 1
ATOM 626 O O . THR A 1 78 ? -4.560 5.985 4.693 1.00 92.12 78 THR A O 1
ATOM 629 N N . PHE A 1 79 ? -6.313 6.553 3.395 1.00 94.38 79 PHE A N 1
ATOM 630 C CA . PHE A 1 79 ? -5.674 6.216 2.128 1.00 94.38 79 PHE A CA 1
ATOM 631 C C . PHE A 1 79 ? -4.478 7.137 1.868 1.00 94.38 79 PHE A C 1
ATOM 633 O O . PHE A 1 79 ? -3.349 6.663 1.796 1.00 94.38 79 PHE A O 1
ATOM 640 N N . ASN A 1 80 ? -4.708 8.454 1.822 1.00 94.12 80 ASN A N 1
ATOM 641 C CA . ASN A 1 80 ? -3.693 9.457 1.493 1.00 94.12 80 ASN A CA 1
ATOM 642 C C . ASN A 1 80 ? -2.479 9.399 2.428 1.00 94.12 80 ASN A C 1
ATOM 644 O O . ASN A 1 80 ? -1.349 9.499 1.954 1.00 94.12 80 ASN A O 1
ATOM 648 N N . ASN A 1 81 ? -2.705 9.168 3.725 1.00 92.69 81 ASN A N 1
ATOM 649 C CA . ASN A 1 81 ? -1.638 9.021 4.717 1.00 92.69 81 ASN A CA 1
ATOM 650 C C . ASN A 1 81 ? -0.699 7.845 4.410 1.00 92.69 81 ASN A C 1
ATOM 652 O O . ASN A 1 81 ? 0.483 7.898 4.735 1.00 92.69 81 ASN A O 1
ATOM 656 N N . ASN A 1 82 ? -1.210 6.790 3.774 1.00 91.75 82 ASN A N 1
ATOM 657 C CA . ASN A 1 82 ? -0.446 5.585 3.461 1.00 91.75 82 ASN A CA 1
ATOM 658 C C . ASN A 1 82 ? 0.028 5.537 2.001 1.00 91.75 82 ASN A C 1
ATOM 660 O O . ASN A 1 82 ? 0.989 4.831 1.694 1.00 91.75 82 ASN A O 1
ATOM 664 N N . THR A 1 83 ? -0.581 6.318 1.103 1.00 94.19 83 THR A N 1
ATOM 665 C CA . THR A 1 83 ? -0.270 6.348 -0.334 1.00 94.19 83 THR A CA 1
ATOM 666 C C . THR A 1 83 ? 1.209 6.555 -0.620 1.00 94.19 83 THR A C 1
ATOM 668 O O . THR A 1 83 ? 1.754 5.880 -1.490 1.00 94.19 83 THR A O 1
ATOM 671 N N . ALA A 1 84 ? 1.876 7.458 0.104 1.00 93.88 84 ALA A N 1
ATOM 672 C CA . ALA A 1 84 ? 3.266 7.824 -0.171 1.00 93.88 84 ALA A CA 1
ATOM 673 C C . ALA A 1 84 ? 4.211 6.609 -0.167 1.00 93.88 84 ALA A C 1
ATOM 675 O O . ALA A 1 84 ? 5.057 6.479 -1.051 1.00 93.88 84 ALA A O 1
ATOM 676 N N . ILE A 1 85 ? 4.027 5.690 0.784 1.00 93.31 85 ILE A N 1
ATOM 677 C CA . ILE A 1 85 ? 4.884 4.513 0.956 1.00 93.31 85 ILE A CA 1
ATOM 678 C C . ILE A 1 85 ? 4.700 3.533 -0.214 1.00 93.31 85 ILE A C 1
ATOM 680 O O . ILE A 1 85 ? 5.678 3.084 -0.813 1.00 93.31 85 ILE A O 1
ATOM 684 N N . TYR A 1 86 ? 3.454 3.236 -0.592 1.00 93.81 86 TYR A N 1
ATOM 685 C CA . TYR A 1 86 ? 3.163 2.334 -1.712 1.00 93.81 86 TYR A CA 1
ATOM 686 C C . TYR A 1 86 ? 3.520 2.958 -3.066 1.00 93.81 86 TYR A C 1
ATOM 688 O O . TYR A 1 86 ? 4.024 2.274 -3.956 1.00 93.81 86 TYR A O 1
ATOM 696 N N . GLN A 1 87 ? 3.321 4.269 -3.219 1.00 95.75 87 GLN A N 1
ATOM 697 C CA . GLN A 1 87 ? 3.695 4.994 -4.430 1.00 95.75 87 GLN A CA 1
ATOM 698 C C . GLN A 1 87 ? 5.215 4.957 -4.643 1.00 95.75 87 GLN A C 1
ATOM 700 O O . GLN A 1 87 ? 5.676 4.709 -5.756 1.00 95.75 87 GLN A O 1
ATOM 705 N N . GLN A 1 88 ? 5.996 5.137 -3.574 1.00 94.88 88 GLN A N 1
ATOM 706 C CA . GLN A 1 88 ? 7.453 4.982 -3.591 1.00 94.88 88 GLN A CA 1
ATOM 707 C C . GLN A 1 88 ? 7.875 3.562 -3.992 1.00 94.88 88 GLN A C 1
ATOM 709 O O . GLN A 1 88 ? 8.791 3.408 -4.799 1.00 94.88 88 GLN A O 1
ATOM 714 N N . ALA A 1 89 ? 7.199 2.528 -3.481 1.00 93.94 89 ALA A N 1
ATOM 715 C CA . ALA A 1 89 ? 7.480 1.136 -3.838 1.00 93.94 89 ALA A CA 1
ATOM 716 C C . ALA A 1 89 ? 7.282 0.869 -5.341 1.00 93.94 89 ALA A C 1
ATOM 718 O O . ALA A 1 89 ? 8.137 0.251 -5.983 1.00 93.94 89 ALA A O 1
ATOM 719 N N . LEU A 1 90 ? 6.196 1.390 -5.920 1.00 95.56 90 LEU A N 1
ATOM 720 C CA . LEU A 1 90 ? 5.905 1.281 -7.351 1.00 95.56 90 LEU A CA 1
ATOM 721 C C . LEU A 1 90 ? 6.946 2.009 -8.207 1.00 95.56 90 LEU A C 1
ATOM 723 O O . LEU A 1 90 ? 7.468 1.421 -9.155 1.00 95.56 90 LEU A O 1
ATOM 727 N N . ILE A 1 91 ? 7.292 3.248 -7.840 1.00 95.69 91 ILE A N 1
ATOM 728 C CA . ILE A 1 91 ? 8.293 4.057 -8.552 1.00 95.69 91 ILE A CA 1
ATOM 729 C C . ILE A 1 91 ? 9.656 3.360 -8.534 1.00 95.69 91 ILE A C 1
ATOM 731 O O . ILE A 1 91 ? 10.269 3.187 -9.586 1.00 95.69 91 ILE A O 1
ATOM 735 N N . LYS A 1 92 ? 10.107 2.886 -7.364 1.00 95.75 92 LYS A N 1
ATOM 736 C CA . LYS A 1 92 ? 11.372 2.141 -7.225 1.00 95.75 92 LYS A CA 1
ATOM 737 C C . LYS A 1 92 ? 11.390 0.844 -8.033 1.00 95.75 92 LYS A C 1
ATOM 739 O O . LYS A 1 92 ? 12.454 0.390 -8.433 1.00 95.75 92 LYS A O 1
ATOM 744 N N . SER A 1 93 ? 10.220 0.263 -8.280 1.00 95.38 93 SER A N 1
ATOM 745 C CA . SER A 1 93 ? 10.065 -0.960 -9.072 1.00 95.38 93 SER A CA 1
ATOM 746 C C . SER A 1 93 ? 9.901 -0.687 -10.577 1.00 95.38 93 SER A C 1
ATOM 748 O O . SER A 1 93 ? 9.764 -1.630 -11.356 1.00 95.38 93 SER A O 1
ATOM 750 N N . GLY A 1 94 ? 9.924 0.586 -10.994 1.00 95.31 94 GLY A N 1
ATOM 751 C CA . GLY A 1 94 ? 9.850 1.023 -12.388 1.00 95.31 94 GLY A CA 1
ATOM 752 C C . GLY A 1 94 ? 8.434 1.127 -12.964 1.00 95.31 94 GLY A C 1
ATOM 753 O O . GLY A 1 94 ? 8.283 1.229 -14.180 1.00 95.31 94 GLY A O 1
ATOM 754 N N . TYR A 1 95 ? 7.391 1.101 -12.129 1.00 95.94 95 TYR A N 1
ATOM 755 C CA . TYR A 1 95 ? 6.011 1.242 -12.595 1.00 95.94 95 TYR A CA 1
ATOM 756 C C . TYR A 1 95 ? 5.618 2.708 -12.787 1.00 95.94 95 TYR A C 1
ATOM 758 O O . TYR A 1 95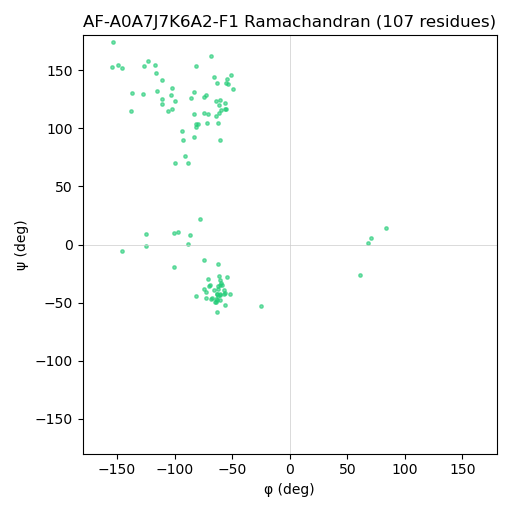 ? 5.740 3.524 -11.875 1.00 95.94 95 TYR A O 1
ATOM 766 N N . ASN A 1 96 ? 5.026 3.013 -13.943 1.00 94.69 96 ASN A N 1
ATOM 767 C CA . ASN A 1 96 ? 4.308 4.263 -14.178 1.00 94.69 96 ASN A CA 1
ATOM 768 C C . ASN A 1 96 ? 2.821 4.085 -13.823 1.00 94.69 96 ASN A C 1
ATOM 770 O O . ASN A 1 96 ? 1.979 3.876 -14.694 1.00 94.69 96 ASN A O 1
ATOM 774 N N . TYR A 1 97 ? 2.509 4.079 -12.526 1.00 94.62 97 TYR A N 1
ATOM 775 C CA . TYR A 1 97 ? 1.141 3.953 -12.021 1.00 94.62 97 TYR A CA 1
ATOM 776 C C . TYR A 1 97 ? 0.913 4.936 -10.875 1.00 94.62 97 TYR A C 1
ATOM 778 O O . TYR A 1 97 ? 1.703 4.977 -9.931 1.00 94.62 97 TYR A O 1
ATOM 786 N N . LYS A 1 98 ? -0.178 5.706 -10.938 1.00 95.75 98 LYS A N 1
ATOM 787 C CA . LYS A 1 98 ? -0.574 6.653 -9.890 1.00 95.75 98 LYS A CA 1
ATOM 788 C C . LYS A 1 98 ? -1.709 6.064 -9.058 1.00 95.75 98 LYS A C 1
ATOM 790 O O . LYS A 1 98 ? -2.802 5.846 -9.578 1.00 95.75 98 LYS A O 1
ATOM 795 N N . LEU A 1 99 ? -1.447 5.847 -7.771 1.00 94.81 99 LEU A N 1
ATOM 796 C CA . LEU A 1 99 ? -2.453 5.388 -6.815 1.00 94.81 99 LEU A CA 1
ATOM 797 C C . LEU A 1 99 ? -3.574 6.426 -6.672 1.00 94.81 99 LEU A C 1
ATOM 799 O O . LEU A 1 99 ? -3.325 7.634 -6.622 1.00 94.81 99 LEU A O 1
ATOM 803 N N . ASN A 1 100 ? -4.815 5.953 -6.609 1.00 93.56 100 ASN A N 1
ATOM 804 C CA . ASN A 1 100 ? -5.998 6.792 -6.462 1.00 93.56 100 ASN A CA 1
ATOM 805 C C . ASN A 1 100 ? -7.069 6.090 -5.624 1.00 93.56 100 ASN A C 1
ATOM 807 O O . ASN A 1 100 ? -7.147 4.863 -5.589 1.00 93.56 100 ASN A O 1
ATOM 811 N N . THR A 1 101 ? -7.900 6.878 -4.945 1.00 83.69 101 THR A N 1
ATOM 812 C CA . THR A 1 101 ? -9.024 6.335 -4.189 1.00 83.69 101 THR A CA 1
ATOM 813 C C . THR A 1 101 ? -10.087 5.834 -5.162 1.00 83.69 101 THR A C 1
ATOM 815 O O . THR A 1 101 ? -10.749 6.614 -5.849 1.00 83.69 101 THR A O 1
ATOM 818 N N . HIS A 1 102 ? -10.301 4.521 -5.215 1.00 72.69 102 HIS A N 1
ATOM 819 C CA . HIS A 1 102 ? -11.492 3.999 -5.874 1.00 72.69 102 HIS A CA 1
ATOM 820 C C . HIS A 1 102 ? -12.710 4.294 -4.992 1.00 72.69 102 HIS A C 1
ATOM 822 O O . HIS A 1 102 ? -12.725 3.972 -3.801 1.00 72.69 102 HIS A O 1
ATOM 828 N N . ARG A 1 103 ? -13.766 4.895 -5.557 1.00 58.47 103 ARG A N 1
ATOM 829 C CA . ARG A 1 103 ? -15.061 4.933 -4.867 1.00 58.47 103 ARG A CA 1
ATOM 830 C C . ARG A 1 103 ? -15.544 3.491 -4.732 1.00 58.47 103 ARG A C 1
ATOM 832 O O . ARG A 1 103 ? -15.675 2.799 -5.738 1.00 58.47 103 ARG A O 1
ATOM 839 N N . ARG A 1 104 ? -15.822 3.031 -3.506 1.00 58.50 104 ARG A N 1
ATOM 840 C CA . ARG A 1 104 ? -16.548 1.769 -3.317 1.00 58.50 104 ARG A CA 1
ATOM 841 C C . ARG A 1 104 ? -17.864 1.881 -4.082 1.00 58.50 104 ARG A C 1
ATOM 843 O O . ARG A 1 104 ? -18.701 2.712 -3.730 1.00 58.50 104 ARG A O 1
ATOM 850 N N . HIS A 1 105 ? -18.060 1.048 -5.101 1.00 46.47 105 HIS A N 1
ATOM 851 C CA . HIS A 1 105 ? -19.409 0.785 -5.582 1.00 46.47 105 HIS A CA 1
ATOM 852 C C . HIS A 1 105 ? -20.180 0.206 -4.395 1.00 46.47 105 HIS A C 1
ATOM 854 O O . HIS A 1 105 ? -19.807 -0.841 -3.860 1.00 46.47 105 HIS A O 1
ATOM 860 N N . LYS A 1 106 ? -21.209 0.923 -3.928 1.00 43.06 106 LYS A N 1
ATOM 861 C CA . LYS A 1 106 ? -22.171 0.353 -2.984 1.00 43.06 106 LYS A CA 1
ATOM 862 C C . LYS A 1 106 ? -22.720 -0.901 -3.660 1.00 43.06 106 LYS A C 1
ATOM 864 O O . LYS A 1 106 ? -23.329 -0.785 -4.720 1.00 43.06 106 LYS A O 1
ATOM 869 N N . LYS A 1 107 ? -22.487 -2.082 -3.081 1.00 41.69 107 LYS A N 1
ATOM 870 C CA . LYS A 1 107 ? -23.317 -3.241 -3.409 1.00 41.69 107 LYS A CA 1
ATOM 871 C C . LYS A 1 107 ? -24.726 -2.854 -2.973 1.00 41.69 107 LYS A C 1
ATOM 873 O O . LYS A 1 107 ? -24.976 -2.729 -1.778 1.00 41.69 107 LYS A O 1
ATOM 878 N N . THR A 1 108 ? -25.584 -2.533 -3.931 1.00 42.66 108 THR A N 1
ATOM 879 C CA . THR A 1 108 ? -27.024 -2.464 -3.708 1.00 42.66 108 THR A CA 1
ATOM 880 C C . THR A 1 108 ? -27.457 -3.884 -3.362 1.00 42.66 108 THR A C 1
ATOM 882 O O . THR A 1 108 ? -27.296 -4.780 -4.193 1.00 42.66 108 THR A O 1
ATOM 885 N N . SER A 1 109 ? -27.847 -4.091 -2.103 1.00 47.28 109 SER A N 1
ATOM 886 C CA . SER A 1 109 ? -28.593 -5.278 -1.678 1.00 47.28 109 SER A CA 1
ATOM 887 C C . SER A 1 109 ? -29.968 -5.298 -2.320 1.00 47.28 109 SER A C 1
ATOM 889 O O . SER A 1 109 ? -30.509 -4.192 -2.548 1.00 47.28 109 SER A O 1
#

Solvent-accessible surface area (backbone atoms only — not comparable to full-atom values): 6909 Å² total; per-residue (Å²): 140,84,84,78,79,76,78,84,70,64,75,59,85,67,92,84,55,57,45,47,64,47,99,56,28,34,36,34,68,85,78,70,50,29,23,67,46,68,62,88,95,55,75,67,78,54,81,42,70,85,51,97,62,60,69,70,58,55,70,56,49,62,59,56,51,35,53,49,50,42,71,43,19,69,46,71,67,46,32,59,76,49,42,62,58,57,48,50,19,38,49,78,19,66,47,94,72,81,80,62,85,68,79,77,76,75,80,80,127

Foldseek 3Di:
DDDDDDDDFDQPPDPPWGWTDDPFKIATPVPRFMAGDDDVPRQDADAACPDPDDNVCSVPTQPVVLVVRLVRGPDPVRSVVCQVRVVVRCVVSVDPDHRDRDDPPPPDD

Organism: Bugula neritina (NCBI:txid10212)

Radius of gyration: 16.95 Å; Cα contacts (8 Å, |Δi|>4): 119; chains: 1; bounding box: 41×44×48 Å

Nearest PDB structures (foldseek):
  7syl-assembly1_g  TM=4.960E-01  e=3.483E+00  Oryctolagus cuniculus
  4v5o-assembly2_B9  TM=4.876E-01  e=8.738E+00  Tetrahymena thermophila

Sequence (109 aa):
MQHFQTIWIKNHNSGKLKTVEFIDFHLNLTNGIYQPYNKPNNIPTCVHVKSNHPPSIIRKTSEPINSRLSSISSNSTTFNNNTAIYQQALIKSGYNYKLNTHRRHKKTS

pLDDT: mean 81.03, std 18.79, range [37.94, 95.94]

Secondary structure (DSSP, 8-state):
--------------TT--EEEETTEEEETTT--EEE---TT-------TTSSS-HHHHHTTHHHHHHHHHHT-SSHHHHHHHHHHHHHHHHHTT-------PPP-----